Protein AF-A0A0E0NND5-F1 (afdb_monomer_lite)

Structure (mmCIF, N/CA/C/O backbone):
data_AF-A0A0E0NND5-F1
#
_entry.id   AF-A0A0E0NND5-F1
#
loop_
_atom_site.group_PDB
_atom_site.id
_atom_site.type_symbol
_atom_site.label_atom_id
_atom_site.label_alt_id
_atom_site.label_comp_id
_atom_site.label_asym_id
_atom_site.label_entity_id
_atom_site.label_seq_id
_atom_site.pdbx_PDB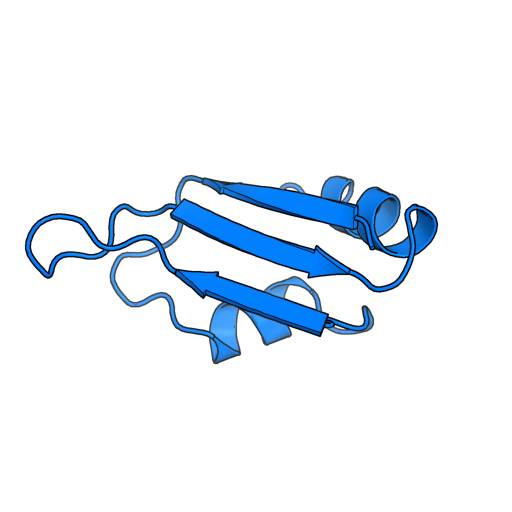_ins_code
_atom_site.Cartn_x
_atom_site.Cartn_y
_atom_site.Cartn_z
_atom_site.occupancy
_atom_site.B_iso_or_equiv
_atom_site.auth_seq_id
_atom_site.auth_comp_id
_atom_site.auth_asym_id
_atom_site.auth_atom_id
_atom_site.pdbx_PDB_model_num
ATOM 1 N N . MET A 1 1 ? 12.062 -6.971 -3.310 1.00 85.19 1 MET A N 1
ATOM 2 C CA . MET A 1 1 ? 10.849 -6.487 -2.622 1.00 85.19 1 MET A CA 1
ATOM 3 C C . MET A 1 1 ? 11.033 -5.020 -2.294 1.00 85.19 1 MET A C 1
ATOM 5 O O . MET A 1 1 ? 12.110 -4.651 -1.836 1.00 85.19 1 MET A O 1
ATOM 9 N N . TYR A 1 2 ? 10.029 -4.201 -2.591 1.00 92.69 2 TYR A N 1
ATOM 10 C CA . TYR A 1 2 ? 10.036 -2.753 -2.374 1.00 92.69 2 TYR A CA 1
ATOM 11 C C . TYR A 1 2 ? 8.769 -2.359 -1.613 1.00 92.69 2 TYR A C 1
ATOM 13 O O . TYR A 1 2 ? 7.687 -2.800 -1.988 1.00 92.69 2 TYR A O 1
ATOM 21 N N . GLY A 1 3 ? 8.901 -1.576 -0.543 1.00 93.94 3 GLY A N 1
ATOM 22 C CA . GLY A 1 3 ? 7.779 -1.176 0.309 1.00 93.94 3 GLY A CA 1
ATOM 23 C C . GLY A 1 3 ? 7.370 0.274 0.074 1.00 93.94 3 GLY A C 1
ATOM 24 O O . GLY A 1 3 ? 8.224 1.159 0.066 1.00 93.94 3 GLY A O 1
ATOM 25 N N . VAL A 1 4 ? 6.070 0.516 -0.074 1.00 94.38 4 VAL A N 1
ATOM 26 C CA 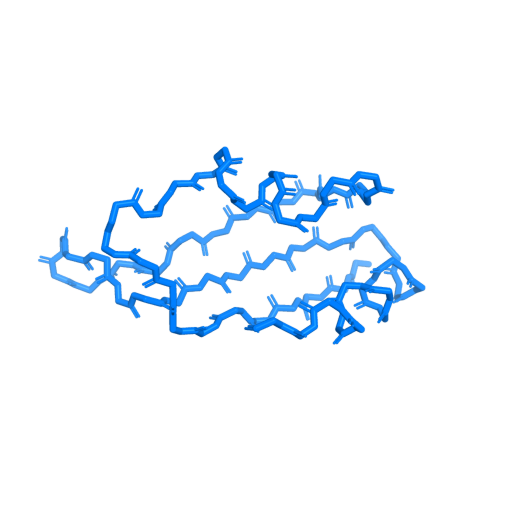. VAL A 1 4 ? 5.463 1.851 -0.156 1.00 94.38 4 VAL A CA 1
ATOM 27 C C . VAL A 1 4 ? 4.569 2.063 1.061 1.00 94.38 4 VAL A C 1
ATOM 29 O O . VAL A 1 4 ? 3.829 1.161 1.453 1.00 94.38 4 VAL A O 1
ATOM 32 N N . ARG A 1 5 ? 4.624 3.260 1.652 1.00 94.19 5 ARG A N 1
ATOM 33 C CA . ARG A 1 5 ? 3.715 3.679 2.724 1.00 94.19 5 ARG A CA 1
ATOM 34 C C . ARG A 1 5 ? 2.623 4.566 2.142 1.00 94.19 5 ARG A C 1
ATOM 36 O O . ARG A 1 5 ? 2.918 5.565 1.490 1.00 94.19 5 ARG A O 1
ATOM 43 N N . LEU A 1 6 ? 1.383 4.189 2.399 1.00 92.62 6 LEU A N 1
ATOM 44 C CA . LEU A 1 6 ? 0.184 4.968 2.137 1.00 92.62 6 LEU A CA 1
ATOM 45 C C . LEU A 1 6 ? -0.214 5.729 3.401 1.00 92.62 6 LEU A C 1
ATOM 47 O O . LEU A 1 6 ? -0.065 5.205 4.503 1.00 92.62 6 LEU A O 1
ATOM 51 N N . LEU A 1 7 ? -0.727 6.944 3.222 1.00 91.56 7 LEU A N 1
ATOM 52 C CA . LEU A 1 7 ? -1.203 7.840 4.278 1.00 91.56 7 LEU A CA 1
ATOM 53 C C . LEU A 1 7 ? -2.535 8.464 3.839 1.00 91.56 7 LEU A C 1
ATOM 55 O O . LEU A 1 7 ? -2.765 8.617 2.639 1.00 91.56 7 LEU A O 1
ATOM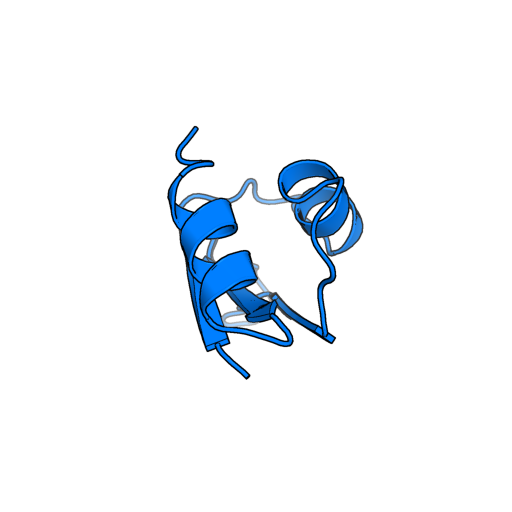 59 N N . GLY A 1 8 ? -3.379 8.867 4.792 1.00 89.81 8 GLY A N 1
ATOM 60 C CA . GLY A 1 8 ? -4.650 9.544 4.513 1.00 89.81 8 GLY A CA 1
ATOM 61 C C . GLY A 1 8 ? -5.735 8.631 3.935 1.00 89.81 8 GLY A C 1
ATOM 62 O O . GLY A 1 8 ? -6.608 9.092 3.199 1.00 89.81 8 GLY A O 1
ATOM 63 N N . LEU A 1 9 ? -5.675 7.332 4.230 1.00 90.25 9 LEU A N 1
ATOM 64 C CA . LEU A 1 9 ? -6.672 6.371 3.770 1.00 90.25 9 LEU A CA 1
ATOM 65 C C . LEU A 1 9 ? -8.024 6.573 4.487 1.00 90.25 9 LEU A C 1
ATOM 67 O O . LEU A 1 9 ? -8.047 6.904 5.674 1.00 90.25 9 LEU A O 1
ATOM 71 N N . PRO A 1 10 ? -9.163 6.345 3.803 1.00 88.19 10 PRO A N 1
ATOM 72 C CA . PRO A 1 10 ? -10.485 6.389 4.430 1.00 88.19 10 PRO A CA 1
ATOM 73 C C . PRO A 1 10 ? -10.603 5.437 5.628 1.00 88.19 10 PRO A C 1
ATOM 75 O O . PRO A 1 10 ? -9.951 4.397 5.659 1.00 88.19 10 PRO A O 1
ATOM 78 N N . PHE A 1 11 ? -11.490 5.740 6.582 1.00 83.50 11 PHE A N 1
ATOM 79 C CA . PHE A 1 11 ? -11.702 4.888 7.763 1.00 83.50 11 PHE A CA 1
ATOM 80 C C . PHE A 1 11 ? -12.171 3.467 7.404 1.00 83.50 11 PHE A C 1
ATOM 82 O O . PHE A 1 11 ? -11.749 2.505 8.036 1.00 83.50 11 PHE A O 1
ATOM 89 N N . ASP A 1 12 ? -12.990 3.337 6.358 1.00 85.19 12 ASP A N 1
ATOM 90 C CA . ASP A 1 12 ? -13.489 2.057 5.840 1.00 85.19 12 ASP A CA 1
ATOM 91 C C . ASP A 1 12 ? -12.558 1.422 4.785 1.00 85.19 12 ASP A C 1
ATOM 93 O O . ASP A 1 12 ? -12.986 0.557 4.024 1.00 85.19 12 ASP A O 1
ATOM 97 N N . CYS A 1 13 ? -11.298 1.865 4.691 1.00 89.12 13 CYS A N 1
ATOM 98 C CA . CYS A 1 13 ? -10.332 1.307 3.745 1.00 89.12 13 CYS A CA 1
ATOM 99 C C . CYS A 1 13 ? -9.962 -0.133 4.124 1.00 89.12 13 CYS A C 1
ATOM 101 O O . CYS A 1 13 ? -9.491 -0.387 5.234 1.00 89.12 13 CYS A O 1
ATOM 103 N N . GLY A 1 14 ? -10.131 -1.062 3.183 1.00 88.94 14 GLY A N 1
ATOM 104 C CA . GLY A 1 14 ? -9.670 -2.444 3.320 1.00 88.94 14 GLY A CA 1
ATOM 105 C C . GLY A 1 14 ? -8.703 -2.865 2.216 1.00 88.94 14 GLY A C 1
ATOM 106 O O . GLY A 1 14 ? -8.408 -2.109 1.287 1.00 88.94 14 GLY A O 1
ATOM 107 N N . ASP A 1 15 ? -8.250 -4.119 2.266 1.00 89.94 15 ASP A N 1
ATOM 108 C CA . ASP A 1 15 ? -7.297 -4.681 1.294 1.00 89.94 15 ASP A CA 1
ATOM 109 C C . ASP A 1 15 ? -7.792 -4.547 -0.154 1.00 89.94 15 ASP A C 1
ATOM 111 O O . ASP A 1 15 ? -7.028 -4.262 -1.076 1.00 89.94 15 ASP A O 1
ATOM 115 N N . LEU A 1 16 ? -9.105 -4.690 -0.363 1.00 91.19 16 LEU A N 1
ATOM 116 C CA . LEU A 1 16 ? -9.719 -4.551 -1.680 1.00 91.19 16 LEU A CA 1
ATOM 117 C C . LEU A 1 16 ? -9.553 -3.134 -2.251 1.00 91.19 16 LEU A C 1
ATOM 119 O O . LEU A 1 16 ? -9.376 -2.983 -3.461 1.00 91.19 16 LEU A O 1
ATOM 123 N N . ASP A 1 17 ? -9.610 -2.101 -1.412 1.00 92.12 17 ASP A N 1
ATOM 124 C CA . ASP A 1 17 ? -9.444 -0.712 -1.845 1.00 92.12 17 ASP A CA 1
ATOM 125 C C . ASP A 1 17 ? -7.991 -0.421 -2.211 1.00 92.12 17 ASP A C 1
ATOM 127 O O . ASP A 1 17 ? -7.743 0.234 -3.224 1.00 92.12 17 ASP A O 1
ATOM 131 N N . ILE A 1 18 ? -7.036 -1.007 -1.482 1.00 92.38 18 ILE A N 1
ATOM 132 C CA . ILE A 1 18 ? -5.609 -0.964 -1.828 1.00 92.38 18 ILE A CA 1
ATOM 133 C C . ILE A 1 18 ? -5.353 -1.651 -3.177 1.00 92.38 18 ILE A C 1
ATOM 135 O O . ILE A 1 18 ? -4.713 -1.077 -4.063 1.00 92.38 18 ILE A O 1
ATOM 139 N N . CYS A 1 19 ? -5.916 -2.845 -3.379 1.00 92.12 19 CYS A N 1
ATOM 140 C CA . CYS A 1 19 ? -5.826 -3.572 -4.647 1.00 92.12 19 CYS A CA 1
ATOM 141 C C . CYS A 1 19 ? -6.442 -2.785 -5.813 1.00 92.12 19 CYS A C 1
ATOM 143 O O . CYS A 1 19 ? -5.878 -2.751 -6.908 1.00 92.12 19 CYS A O 1
ATOM 145 N N . LYS A 1 20 ? -7.579 -2.110 -5.596 1.00 92.56 20 LYS A N 1
ATOM 146 C CA . LYS A 1 20 ? -8.191 -1.229 -6.606 1.00 92.56 20 LYS A CA 1
ATOM 147 C C . LYS A 1 20 ? -7.324 -0.004 -6.884 1.00 92.56 20 LYS A C 1
ATOM 149 O O . LYS A 1 20 ? -7.149 0.364 -8.045 1.00 92.56 20 LYS A O 1
ATOM 154 N N . PHE A 1 21 ? -6.766 0.616 -5.847 1.00 92.25 21 PHE A N 1
ATOM 155 C CA . PHE A 1 21 ? -5.908 1.791 -5.971 1.00 92.25 21 PHE A CA 1
ATOM 156 C C . PHE A 1 21 ? -4.659 1.501 -6.806 1.00 92.25 21 PHE A C 1
ATOM 158 O O . PHE A 1 21 ? -4.288 2.306 -7.662 1.00 92.25 21 PHE A O 1
ATOM 165 N N . PHE A 1 22 ? -4.067 0.318 -6.637 1.00 93.50 22 PHE A N 1
ATOM 166 C CA . PHE A 1 22 ? -2.911 -0.158 -7.399 1.00 93.50 22 PHE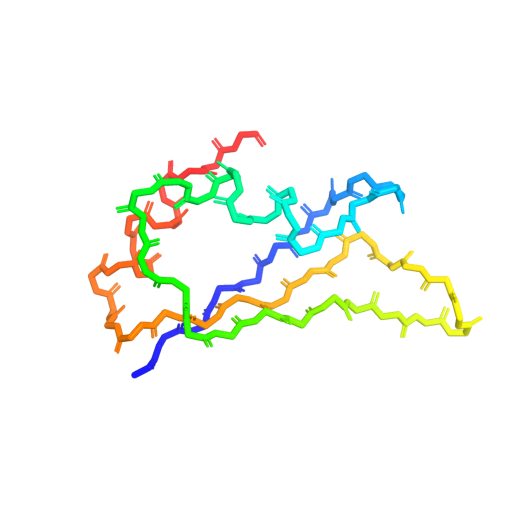 A CA 1
ATOM 167 C C . PHE A 1 22 ? -3.261 -1.147 -8.519 1.00 93.50 22 PHE A C 1
ATOM 169 O O . PHE A 1 22 ? -2.399 -1.896 -8.964 1.00 93.50 22 PHE A O 1
ATOM 176 N N . VAL A 1 23 ? -4.495 -1.113 -9.042 1.00 93.50 23 VAL A N 1
ATOM 177 C CA . VAL A 1 23 ? -4.924 -1.996 -10.141 1.00 93.50 23 VAL A CA 1
ATOM 178 C C . VAL A 1 23 ? -3.913 -2.020 -11.294 1.00 93.50 23 VAL A C 1
ATOM 180 O O . VAL A 1 23 ? -3.530 -0.966 -11.800 1.00 93.50 23 VAL A O 1
ATOM 183 N N . GLY A 1 24 ? -3.477 -3.208 -11.713 1.00 93.31 24 GLY A N 1
ATOM 184 C CA . GLY A 1 24 ? -2.452 -3.378 -12.751 1.00 93.31 24 GLY A CA 1
ATOM 185 C C . GLY A 1 24 ? -1.004 -3.388 -12.245 1.00 93.31 24 GLY A C 1
ATOM 186 O O . GLY A 1 24 ? -0.099 -3.499 -13.066 1.00 93.31 24 GLY A O 1
ATOM 187 N N . LEU A 1 25 ? -0.785 -3.289 -10.931 1.00 94.56 25 LEU A N 1
ATOM 188 C CA . LEU A 1 25 ? 0.475 -3.636 -10.274 1.00 94.56 25 LEU A CA 1
ATOM 189 C C . LEU A 1 25 ? 0.300 -4.933 -9.477 1.00 94.56 25 LEU A C 1
ATOM 191 O O . LEU A 1 25 ? -0.781 -5.205 -8.953 1.00 94.56 25 LEU A O 1
ATOM 195 N N . ASP A 1 26 ? 1.372 -5.710 -9.352 1.00 95.12 26 ASP A N 1
ATOM 196 C CA . ASP A 1 26 ? 1.401 -6.891 -8.493 1.00 95.12 26 ASP A CA 1
ATOM 197 C C . ASP A 1 26 ? 1.742 -6.486 -7.061 1.00 95.12 26 ASP A C 1
ATOM 199 O O . ASP A 1 26 ? 2.839 -5.998 -6.776 1.00 95.12 26 ASP A O 1
ATOM 203 N N . ILE A 1 27 ? 0.810 -6.738 -6.149 1.00 94.75 27 ILE A N 1
ATOM 204 C CA . ILE A 1 27 ? 1.017 -6.580 -4.712 1.00 94.75 27 ILE A CA 1
ATOM 205 C C . ILE A 1 27 ? 1.445 -7.935 -4.148 1.00 94.75 27 ILE A C 1
ATOM 207 O O . ILE A 1 27 ? 0.781 -8.945 -4.364 1.00 94.75 27 ILE A O 1
ATOM 211 N N . VAL A 1 28 ? 2.567 -7.955 -3.432 1.00 95.94 28 VAL A N 1
ATOM 212 C CA . VAL A 1 28 ? 3.041 -9.132 -2.688 1.00 95.94 28 VAL A CA 1
ATOM 213 C C . VAL A 1 28 ? 2.312 -9.240 -1.359 1.00 95.94 28 VAL A C 1
ATOM 215 O O . VAL A 1 28 ? 1.904 -10.331 -0.977 1.00 95.94 28 VAL A O 1
ATOM 218 N N . ASP A 1 29 ? 2.191 -8.117 -0.653 1.00 94.75 29 ASP A N 1
ATOM 219 C CA . ASP A 1 29 ? 1.570 -8.060 0.664 1.00 94.75 29 ASP A CA 1
ATOM 220 C C . ASP A 1 29 ? 1.054 -6.647 0.957 1.00 94.75 29 ASP A C 1
ATOM 222 O O . ASP A 1 29 ? 1.602 -5.661 0.444 1.00 94.75 29 ASP A O 1
ATOM 226 N N . CYS A 1 30 ? 0.023 -6.538 1.789 1.00 94.00 30 CYS A N 1
ATOM 227 C CA . CYS A 1 30 ? -0.484 -5.266 2.289 1.00 94.00 30 CYS A CA 1
ATOM 228 C C . CYS A 1 30 ? -0.813 -5.359 3.778 1.00 94.00 30 CYS A C 1
ATOM 230 O O . CYS A 1 30 ? -1.476 -6.280 4.241 1.00 94.00 30 CYS A O 1
ATOM 232 N N . LEU A 1 31 ? -0.350 -4.368 4.533 1.00 93.69 31 LEU A N 1
ATOM 233 C CA . LEU A 1 31 ? -0.535 -4.281 5.971 1.00 93.69 31 LEU A CA 1
ATOM 234 C C . LEU A 1 31 ? -1.226 -2.966 6.316 1.00 93.69 31 LEU A C 1
ATOM 236 O O . LEU A 1 31 ? -0.615 -1.897 6.252 1.00 93.69 31 LEU A O 1
ATOM 240 N N . LEU A 1 32 ? -2.490 -3.058 6.713 1.00 91.94 32 LEU A N 1
ATOM 241 C CA . LEU A 1 32 ? -3.252 -1.950 7.281 1.00 91.94 32 LEU A CA 1
ATOM 242 C C . LEU A 1 32 ? -2.758 -1.680 8.707 1.00 91.94 32 LEU A C 1
ATOM 244 O O . LEU A 1 32 ? -2.618 -2.602 9.518 1.00 91.94 32 LEU A O 1
ATOM 248 N N . VAL A 1 33 ? -2.468 -0.420 9.028 1.00 90.94 33 VAL A N 1
ATOM 249 C CA . VAL A 1 33 ? -1.982 -0.052 10.360 1.00 90.94 33 VAL A CA 1
ATOM 250 C C . VAL A 1 33 ? -3.176 0.212 11.271 1.00 90.94 33 VAL A C 1
ATOM 252 O O . VAL A 1 33 ? -3.985 1.108 11.037 1.00 90.94 33 VAL A O 1
ATOM 255 N N . HIS A 1 34 ? -3.270 -0.573 12.344 1.00 89.12 34 HIS A N 1
ATOM 256 C CA . HIS A 1 34 ? -4.269 -0.389 13.390 1.00 89.12 34 HIS A CA 1
ATOM 257 C C . HIS A 1 34 ? -3.601 0.038 14.696 1.00 89.12 34 HIS A C 1
ATOM 259 O O . HIS A 1 34 ? -2.619 -0.559 15.142 1.00 89.12 34 HIS A O 1
ATOM 265 N N . LYS A 1 35 ? -4.181 1.035 15.362 1.00 87.44 35 LYS A N 1
ATOM 266 C CA . LYS A 1 35 ? -3.793 1.486 16.698 1.00 87.44 35 LYS A CA 1
ATOM 267 C C . LYS A 1 35 ? -5.006 1.411 17.606 1.00 87.44 35 LYS A C 1
ATOM 269 O O . LYS A 1 35 ? -6.036 2.022 17.341 1.00 87.44 35 LYS A O 1
ATOM 274 N N . ASN A 1 36 ? -4.878 0.651 18.690 1.00 87.88 36 ASN A N 1
ATOM 275 C CA . ASN A 1 36 ? -5.950 0.419 19.663 1.00 87.88 36 ASN A CA 1
ATOM 276 C C . ASN A 1 36 ? -7.237 -0.155 19.033 1.00 87.88 36 ASN A C 1
ATOM 278 O O . ASN A 1 36 ? -8.335 0.161 19.476 1.00 87.88 36 ASN A O 1
ATOM 282 N N . GLY A 1 37 ? -7.104 -0.973 17.983 1.00 83.69 37 GLY A N 1
ATOM 283 C CA . GLY A 1 37 ? -8.238 -1.546 17.249 1.00 83.69 37 GLY A CA 1
ATOM 284 C C . GLY A 1 37 ? -8.866 -0.612 16.209 1.00 83.69 37 GLY A C 1
ATOM 285 O O . GLY A 1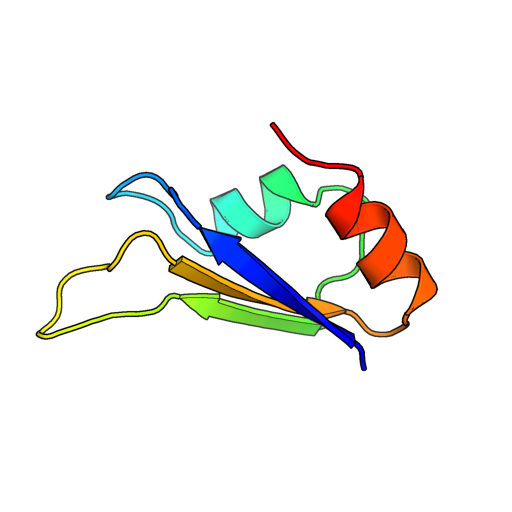 37 ? -9.6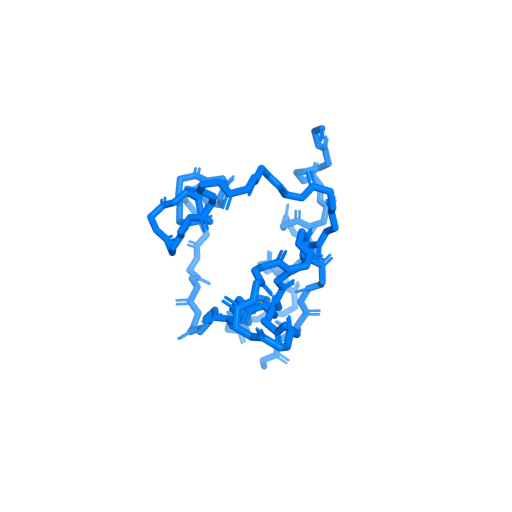96 -1.064 15.428 1.00 83.69 37 GLY A O 1
ATOM 286 N N . CYS A 1 38 ? -8.440 0.651 16.137 1.00 83.94 38 CYS A N 1
ATOM 287 C CA . CYS A 1 38 ? -8.877 1.600 15.116 1.00 83.94 38 CYS A CA 1
ATOM 288 C C . CYS A 1 38 ? -7.852 1.679 13.984 1.00 83.94 38 CYS A C 1
ATOM 290 O O . CYS A 1 38 ? -6.648 1.712 14.238 1.00 83.94 38 CYS A O 1
ATOM 292 N N . PHE A 1 39 ? -8.324 1.728 12.742 1.00 85.81 39 PHE A N 1
ATOM 293 C CA . PHE A 1 39 ? -7.467 1.980 11.589 1.00 85.81 39 PHE A CA 1
ATOM 294 C C . PHE A 1 39 ? -6.898 3.404 11.657 1.00 85.81 39 PHE A C 1
ATOM 296 O O . PHE A 1 39 ? -7.633 4.344 11.965 1.00 85.81 39 PHE A O 1
ATOM 303 N N . THR A 1 40 ? -5.593 3.556 11.422 1.00 86.81 40 THR A N 1
ATOM 304 C CA . THR A 1 40 ? -4.896 4.849 11.529 1.00 86.81 40 THR A CA 1
ATOM 305 C C . THR A 1 40 ? -4.623 5.472 10.178 1.00 86.81 40 THR A C 1
ATOM 307 O O . THR A 1 40 ? -3.578 6.083 10.025 1.00 86.81 40 THR A O 1
ATOM 310 N N . ASP A 1 41 ? -5.483 5.270 9.179 1.00 90.06 41 ASP A N 1
ATOM 311 C CA . ASP A 1 41 ? -5.345 5.932 7.876 1.00 90.06 41 ASP A CA 1
ATOM 312 C C . ASP A 1 41 ? -3.998 5.683 7.155 1.00 90.06 41 ASP A C 1
ATOM 314 O O . ASP A 1 41 ? -3.683 6.327 6.154 1.00 90.06 41 ASP A O 1
ATOM 318 N N . GLU A 1 42 ? -3.230 4.684 7.603 1.00 92.69 42 GLU A N 1
ATOM 319 C CA . GLU A 1 42 ? -1.943 4.296 7.037 1.00 92.69 42 GLU A CA 1
ATOM 320 C C . GLU A 1 42 ? -1.943 2.824 6.636 1.00 92.69 42 GLU A C 1
ATOM 322 O O . GLU A 1 42 ? -2.501 1.965 7.325 1.00 92.69 42 GLU A O 1
ATOM 327 N N . ALA A 1 43 ? -1.241 2.514 5.551 1.00 94.06 43 ALA A N 1
ATOM 328 C CA . ALA A 1 43 ? -0.979 1.137 5.156 1.00 94.06 43 ALA A CA 1
ATOM 329 C C . ALA A 1 43 ? 0.417 0.995 4.550 1.00 94.06 43 ALA A C 1
ATOM 331 O O . ALA A 1 43 ? 0.956 1.932 3.960 1.00 94.06 43 ALA A O 1
ATOM 332 N N . PHE A 1 44 ? 0.995 -0.193 4.664 1.00 94.50 44 PHE A N 1
ATOM 333 C CA . PHE A 1 44 ? 2.229 -0.562 3.983 1.00 94.50 44 PHE A CA 1
ATOM 334 C C . PHE A 1 44 ? 1.918 -1.563 2.884 1.00 94.50 44 PHE A C 1
ATOM 336 O O . PHE A 1 44 ? 1.243 -2.556 3.127 1.00 94.50 44 PHE A O 1
ATOM 343 N N . VAL A 1 45 ? 2.421 -1.312 1.681 1.00 95.50 45 VAL A N 1
ATOM 344 C CA . VAL A 1 45 ? 2.206 -2.178 0.520 1.00 95.50 45 VAL A CA 1
ATOM 345 C C . VAL A 1 45 ? 3.554 -2.620 -0.017 1.00 95.50 45 VAL A C 1
ATOM 347 O O . VAL A 1 45 ? 4.443 -1.799 -0.251 1.00 95.50 45 VAL A O 1
ATOM 350 N N . VAL A 1 46 ? 3.718 -3.927 -0.186 1.00 95.69 46 VAL A N 1
ATOM 351 C CA . VAL A 1 46 ? 4.949 -4.547 -0.666 1.00 95.69 46 VAL A CA 1
ATOM 352 C C . VAL A 1 46 ? 4.767 -4.959 -2.116 1.00 95.69 46 VAL A C 1
ATOM 354 O O . VAL A 1 46 ? 3.836 -5.679 -2.461 1.00 95.69 46 VAL A O 1
ATOM 357 N N . PHE A 1 47 ? 5.704 -4.544 -2.958 1.00 95.94 47 PHE A N 1
ATOM 358 C CA . PHE A 1 47 ? 5.767 -4.877 -4.377 1.00 95.94 47 PHE A CA 1
ATOM 359 C C . PHE A 1 47 ? 6.940 -5.828 -4.658 1.00 95.94 47 PHE A C 1
ATOM 361 O O . PHE A 1 47 ? 7.961 -5.801 -3.947 1.00 95.94 47 PHE A O 1
ATOM 368 N N . PRO A 1 48 ? 6.856 -6.663 -5.711 1.00 96.12 48 PRO A N 1
ATOM 369 C CA . PRO A 1 48 ? 7.894 -7.649 -6.004 1.00 96.12 48 PRO A CA 1
ATOM 370 C C . PRO A 1 48 ? 9.202 -6.983 -6.456 1.00 96.12 48 PRO A C 1
ATOM 372 O O . PRO A 1 48 ? 10.289 -7.455 -6.107 1.00 96.12 48 PRO A O 1
ATOM 375 N N . SER A 1 49 ? 9.121 -5.842 -7.152 1.00 96.00 49 SER A N 1
ATOM 376 C CA . SER A 1 49 ? 10.269 -5.110 -7.698 1.00 96.00 49 SER A CA 1
ATOM 377 C C . SER A 1 49 ? 10.205 -3.606 -7.413 1.00 96.00 49 SER A C 1
ATOM 379 O O . SER A 1 49 ? 9.135 -3.047 -7.174 1.00 96.00 49 SER A O 1
ATOM 381 N N . ALA A 1 50 ? 11.369 -2.948 -7.464 1.00 94.31 50 ALA A N 1
ATOM 382 C CA . ALA A 1 50 ? 11.470 -1.495 -7.322 1.00 94.31 50 ALA A CA 1
ATOM 383 C C . ALA A 1 50 ? 10.702 -0.760 -8.427 1.00 94.31 50 ALA A C 1
ATOM 385 O O . ALA A 1 50 ? 9.985 0.175 -8.120 1.00 94.31 50 ALA A O 1
ATOM 386 N N . MET A 1 51 ? 10.750 -1.250 -9.672 1.00 94.88 51 MET A N 1
ATOM 387 C CA . MET A 1 51 ? 10.001 -0.677 -10.796 1.00 94.88 51 MET A CA 1
ATOM 388 C C . MET A 1 51 ? 8.493 -0.591 -10.505 1.00 94.88 51 MET A C 1
ATOM 390 O O . MET A 1 51 ? 7.883 0.448 -10.735 1.00 94.88 51 MET A O 1
ATOM 394 N N . GLN A 1 52 ? 7.884 -1.653 -9.961 1.00 94.62 52 GLN A N 1
ATOM 395 C CA . GLN A 1 52 ? 6.463 -1.625 -9.585 1.00 94.62 52 GLN A CA 1
ATOM 396 C C . GLN A 1 52 ? 6.194 -0.656 -8.427 1.00 94.62 52 GLN A C 1
ATOM 398 O O . GLN A 1 52 ? 5.213 0.082 -8.460 1.00 94.62 52 GLN A O 1
ATOM 403 N N . GLY A 1 53 ? 7.095 -0.607 -7.442 1.00 94.19 53 GLY A N 1
ATOM 404 C CA . GLY A 1 53 ? 7.036 0.371 -6.357 1.00 94.19 53 GLY A CA 1
ATOM 405 C C . GLY A 1 53 ? 7.152 1.819 -6.841 1.00 94.19 53 GLY A C 1
ATOM 406 O O . GLY A 1 53 ? 6.412 2.684 -6.388 1.00 94.19 53 GLY A O 1
ATOM 407 N N . GLU A 1 54 ? 8.019 2.090 -7.812 1.00 93.38 54 GLU A N 1
ATOM 408 C CA . GLU A 1 54 ? 8.135 3.406 -8.436 1.00 93.38 54 GLU A CA 1
ATOM 409 C C . GLU A 1 54 ? 6.855 3.771 -9.190 1.00 93.38 54 GLU A C 1
ATOM 411 O O . GLU A 1 54 ? 6.349 4.879 -9.017 1.00 93.38 54 GLU A O 1
ATOM 416 N N . PHE A 1 55 ? 6.259 2.850 -9.956 1.00 94.00 55 PHE A N 1
ATOM 417 C CA . PHE A 1 55 ? 4.947 3.088 -10.573 1.00 94.00 55 PHE A CA 1
ATOM 418 C C . PHE A 1 55 ? 3.850 3.353 -9.534 1.00 94.00 55 PHE A C 1
ATOM 420 O O . PHE A 1 55 ? 2.997 4.215 -9.755 1.00 94.00 55 PHE A O 1
ATOM 427 N N . ALA A 1 56 ? 3.888 2.665 -8.391 1.00 93.31 56 ALA A N 1
ATOM 428 C CA . ALA A 1 56 ? 2.973 2.906 -7.282 1.00 93.31 56 ALA A CA 1
ATOM 429 C C . ALA A 1 56 ? 3.115 4.332 -6.719 1.00 93.31 56 ALA A C 1
ATOM 431 O O . ALA A 1 56 ? 2.105 4.996 -6.501 1.00 93.31 56 ALA A O 1
ATOM 432 N N . LEU A 1 57 ? 4.340 4.850 -6.570 1.00 91.62 57 LEU A N 1
ATOM 433 C CA . LEU A 1 57 ? 4.581 6.229 -6.114 1.00 91.62 57 LEU A CA 1
ATOM 434 C C . LEU A 1 57 ? 4.021 7.294 -7.071 1.00 91.62 57 LEU A C 1
ATOM 436 O O . LEU A 1 57 ? 3.652 8.382 -6.633 1.00 91.62 57 LEU A O 1
ATOM 440 N N . HIS A 1 58 ? 3.912 6.988 -8.367 1.00 89.94 58 HIS A N 1
ATOM 441 C CA . HIS A 1 58 ? 3.294 7.893 -9.342 1.00 89.94 58 HIS A CA 1
ATOM 442 C C . HIS A 1 58 ? 1.763 7.944 -9.227 1.00 89.94 58 HIS A C 1
ATOM 444 O O . HIS A 1 58 ? 1.148 8.871 -9.755 1.00 89.94 58 HIS A O 1
ATOM 450 N N . ARG A 1 59 ? 1.125 7.003 -8.516 1.00 83.56 59 ARG A N 1
ATOM 451 C CA . ARG A 1 59 ? -0.309 7.059 -8.191 1.00 83.56 59 ARG A CA 1
ATOM 452 C C . ARG A 1 59 ? -0.574 7.898 -6.941 1.00 83.56 59 ARG A C 1
ATOM 454 O O . ARG A 1 59 ? -1.290 7.465 -6.055 1.00 83.56 59 ARG A O 1
ATOM 461 N N . ASN A 1 60 ? -0.022 9.104 -6.865 1.00 73.75 60 ASN A N 1
ATOM 462 C CA . ASN A 1 60 ? -0.428 10.079 -5.854 1.00 73.75 60 ASN A CA 1
ATOM 463 C C . ASN A 1 60 ? -1.780 10.685 -6.267 1.00 73.75 60 ASN A C 1
ATOM 465 O O . ASN A 1 60 ? -1.864 11.324 -7.319 1.00 73.75 60 ASN A O 1
ATOM 469 N N . ARG A 1 61 ? -2.833 10.446 -5.487 1.00 60.34 61 ARG A N 1
ATOM 470 C CA . ARG A 1 61 ? -4.178 10.980 -5.720 1.00 60.34 61 ARG A CA 1
ATOM 471 C C . ARG A 1 61 ? -4.668 11.733 -4.501 1.00 60.34 61 ARG A C 1
ATOM 473 O O . ARG A 1 61 ? -4.445 11.214 -3.389 1.00 60.34 61 ARG A O 1
#

Radius of gyration: 11.17 Å; chains: 1; bounding box: 25×20×32 Å

Foldseek 3Di:
DDKDKFAQADQPDDPVNVCVLLPPFDWPDKAFDDDPNGTHRMMMTDGPDVVSVVVSVVSDD

Organism: Oryza rufipogon (NCBI:txid4529)

pLDDT: mean 90.84, std 5.7, range [60.34, 96.12]

Secondary structure (DSSP, 8-state):
-EEEEE-S--TT--HHHHHHHTTTS--SEEEEEEETTEEEEEEEEEESSHHHHHHHHT---

Sequence (61 aa):
MYGVRLLGLPFDCGDLDICKFFVGLDIVDCLLVHKNGCFTDEAFVVFPSAMQGEFALHRNR

InterPro domains:
  IPR012677 Nucleotide-binding alpha-beta plait domain superfamily [G3DSA:3.30.70.330] (1-61)
  IPR035979 RNA-binding domain superfamily [SSF54928] (4-60)
  IPR050666 Epithelial Splicing Regulatory [PTHR13976] (2-61)